Protein AF-A0A537MV10-F1 (afdb_monomer_lite)

Sequence (84 aa):
MSLVIQPVSPHIGAEVIGADLSQPVGDNLFRELHQAWVDADGLLVVRDQQITPEQQITFSRRFGELASAGDNPVIQKYALPGYP

pLDDT: mean 90.86, std 9.49, range [56.5, 98.19]

Radius of gyration: 14.21 Å; chains: 1; bounding box: 34×31×33 Å

Foldseek 3Di:
DDWDWAAPDPQAEIEIEPDALQDQQDPVNLVVQVVSCVVRVNYYHYPDYDHDPVSVVNSVCVVPDDDDLVNDVVCVVVDDPPHD

Secondary structure (DSSP, 8-state):
---EEEESSSSS-EEEES---SS---HHHHHHHHHHHHHTTT-EEE-S----HHHHHHHHGGGSPPPPTTT-HHHHTTSPTT--

Structure (mmCIF, N/CA/C/O backbone):
data_AF-A0A537MV10-F1
#
_entry.id   AF-A0A537MV10-F1
#
loop_
_atom_site.group_PDB
_atom_site.id
_atom_site.type_symbol
_atom_site.label_atom_id
_atom_site.label_alt_id
_atom_site.label_comp_id
_atom_site.label_asym_id
_atom_site.label_entity_id
_atom_site.label_seq_id
_atom_site.pdbx_PDB_ins_code
_atom_site.Cartn_x
_atom_site.Cartn_y
_atom_site.Cartn_z
_atom_site.occupancy
_atom_site.B_iso_or_equiv
_atom_site.auth_seq_id
_atom_site.auth_comp_id
_atom_site.a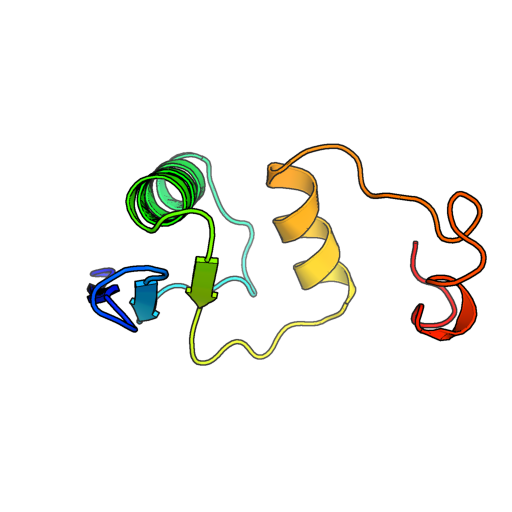uth_asym_id
_atom_site.auth_atom_id
_atom_site.pdbx_PDB_model_num
ATOM 1 N N . MET A 1 1 ? -13.216 13.096 -3.507 1.00 56.50 1 MET A N 1
ATOM 2 C CA . MET A 1 1 ? -13.157 11.640 -3.273 1.00 56.50 1 MET A CA 1
ATOM 3 C C . MET A 1 1 ? -12.963 11.440 -1.783 1.00 56.50 1 MET A C 1
ATOM 5 O O . MET A 1 1 ? -12.079 12.089 -1.242 1.00 56.50 1 MET A O 1
ATOM 9 N N . SER A 1 2 ? -13.813 10.662 -1.117 1.00 79.12 2 SER A N 1
ATOM 10 C CA . SER A 1 2 ? -13.651 10.345 0.307 1.00 79.12 2 SER A CA 1
ATOM 11 C C . SER A 1 2 ? -12.948 9.001 0.440 1.00 79.12 2 SER A C 1
ATOM 13 O O . SER A 1 2 ? -13.452 8.004 -0.077 1.00 79.12 2 SER A O 1
ATOM 15 N N . LEU A 1 3 ? -11.807 8.984 1.119 1.00 90.81 3 LEU A N 1
ATOM 16 C CA . LEU A 1 3 ? -11.152 7.755 1.546 1.00 90.81 3 LEU A CA 1
ATOM 17 C C . LEU A 1 3 ? -11.891 7.202 2.760 1.00 90.81 3 LEU A C 1
ATOM 19 O O . LEU A 1 3 ? -12.288 7.952 3.652 1.00 90.81 3 LEU A O 1
ATOM 23 N N . VAL A 1 4 ? -12.094 5.890 2.777 1.00 96.38 4 VAL A N 1
ATOM 24 C CA . VAL A 1 4 ? -12.645 5.176 3.929 1.00 96.38 4 VAL A CA 1
ATOM 25 C C . VAL A 1 4 ? -11.573 4.228 4.436 1.00 96.38 4 VAL A C 1
ATOM 27 O O . VAL A 1 4 ? -11.077 3.406 3.668 1.00 96.38 4 VAL A O 1
ATOM 30 N N . ILE A 1 5 ? -11.222 4.358 5.715 1.00 96.81 5 ILE A N 1
ATOM 31 C CA . ILE A 1 5 ? -10.212 3.539 6.390 1.00 96.81 5 ILE A CA 1
ATOM 32 C C . ILE A 1 5 ? -10.904 2.787 7.527 1.00 96.81 5 ILE A C 1
ATOM 34 O O . ILE A 1 5 ? -11.552 3.412 8.368 1.00 96.81 5 ILE A O 1
ATOM 38 N N . GLN A 1 6 ? -10.804 1.458 7.538 1.00 97.12 6 GLN A N 1
ATOM 39 C CA . GLN A 1 6 ? -11.464 0.602 8.532 1.00 97.12 6 GLN A CA 1
ATOM 40 C C . GLN A 1 6 ? -10.508 -0.479 9.041 1.00 97.12 6 GLN A C 1
ATOM 42 O O . GLN A 1 6 ? -9.742 -1.014 8.244 1.00 97.12 6 GLN A O 1
ATOM 47 N N . PRO A 1 7 ? -10.530 -0.832 10.337 1.00 97.38 7 PRO A N 1
ATOM 48 C CA . PRO A 1 7 ? -9.691 -1.909 10.854 1.00 97.38 7 PRO A CA 1
ATOM 49 C C . PRO A 1 7 ? -10.090 -3.258 10.239 1.00 97.38 7 PRO A C 1
ATOM 51 O O . PRO A 1 7 ? -11.275 -3.583 10.177 1.00 97.38 7 PRO A O 1
ATOM 54 N N . VAL A 1 8 ? -9.108 -4.070 9.831 1.00 97.19 8 VAL A N 1
ATOM 55 C CA . VAL A 1 8 ? -9.366 -5.444 9.338 1.00 97.19 8 VAL A CA 1
ATOM 56 C C . VAL A 1 8 ? -9.396 -6.469 10.469 1.00 97.19 8 VAL A C 1
ATOM 58 O O . VAL A 1 8 ? -9.954 -7.554 10.317 1.00 97.19 8 VAL A O 1
ATOM 61 N N . SER A 1 9 ? -8.791 -6.141 11.612 1.00 95.50 9 SER A N 1
ATOM 62 C CA . SER A 1 9 ? -8.824 -6.952 12.824 1.00 95.50 9 SER A CA 1
ATOM 63 C C . SER A 1 9 ? -8.670 -6.074 14.074 1.00 95.50 9 SER A C 1
ATOM 65 O O . SER A 1 9 ? -8.285 -4.912 13.952 1.00 95.50 9 SER A O 1
ATOM 67 N N . PRO A 1 10 ? -8.924 -6.603 15.286 1.00 93.62 10 PRO A N 1
ATOM 68 C CA . PRO A 1 10 ? -8.782 -5.824 16.517 1.00 93.62 10 PRO A CA 1
ATOM 69 C C . PRO A 1 10 ? -7.347 -5.399 16.868 1.00 93.62 10 PRO A C 1
ATOM 71 O O . PRO A 1 10 ? -7.188 -4.527 17.714 1.00 93.62 10 PRO A O 1
ATOM 74 N N . HIS A 1 11 ? -6.323 -6.039 16.288 1.00 93.00 11 HIS A N 1
ATOM 75 C CA . HIS A 1 11 ? -4.925 -5.875 16.723 1.00 93.00 11 HIS A CA 1
ATOM 76 C C . HIS A 1 11 ? -3.953 -5.505 15.606 1.00 93.00 11 HIS A C 1
ATOM 78 O O . HIS A 1 11 ? -2.810 -5.182 15.894 1.00 93.00 11 HIS A O 1
ATOM 84 N N . ILE A 1 12 ? -4.349 -5.669 14.346 1.00 97.00 12 ILE A N 1
ATOM 85 C CA . ILE A 1 12 ? -3.480 -5.366 13.216 1.00 97.00 12 ILE A CA 1
ATOM 86 C C . ILE A 1 12 ? -4.302 -5.080 11.970 1.00 97.00 12 ILE A C 1
ATOM 88 O O . ILE A 1 12 ? -5.238 -5.807 11.618 1.00 97.00 12 ILE A O 1
ATOM 92 N N . GLY A 1 13 ? -3.869 -4.047 11.273 1.00 97.62 13 GLY A N 1
ATOM 93 C CA . GLY A 1 13 ? -4.227 -3.754 9.911 1.00 97.62 13 GLY A CA 1
ATOM 94 C C . GLY A 1 13 ? -5.482 -2.924 9.717 1.00 97.62 13 GLY A C 1
ATOM 95 O O . GLY A 1 13 ? -6.450 -2.995 10.475 1.00 97.62 13 GLY A O 1
ATOM 96 N N . ALA A 1 14 ? -5.469 -2.180 8.618 1.00 98.19 14 ALA A N 1
ATOM 97 C CA . ALA A 1 14 ? -6.606 -1.429 8.122 1.00 98.19 14 ALA A CA 1
ATOM 98 C C . ALA A 1 14 ? -6.788 -1.664 6.622 1.00 98.19 14 ALA A C 1
ATOM 100 O O . ALA A 1 14 ? -5.827 -1.895 5.888 1.00 98.19 14 ALA A O 1
ATOM 101 N N . GLU A 1 15 ? -8.029 -1.610 6.158 1.00 98.00 15 GLU A N 1
ATOM 102 C CA . GLU A 1 15 ? -8.356 -1.559 4.745 1.00 98.00 15 GLU A CA 1
ATOM 103 C C . GLU A 1 15 ? -8.704 -0.138 4.320 1.00 98.00 15 GLU A C 1
ATOM 105 O O . GLU A 1 15 ? -9.301 0.625 5.078 1.00 98.00 15 GLU A O 1
ATOM 110 N N . VAL A 1 16 ? -8.322 0.200 3.091 1.00 97.81 16 VAL A N 1
ATOM 111 C CA . VAL A 1 16 ? -8.574 1.489 2.454 1.00 97.81 16 VAL A CA 1
ATOM 112 C C . VAL A 1 16 ? -9.444 1.276 1.228 1.00 97.81 16 VAL A C 1
ATOM 114 O O . VAL A 1 16 ? -9.098 0.501 0.331 1.00 97.81 16 VAL A O 1
ATOM 117 N N . ILE A 1 17 ? -10.554 2.008 1.176 1.00 96.94 17 ILE A N 1
ATOM 118 C CA . ILE A 1 17 ? -11.519 2.001 0.076 1.00 96.94 17 ILE A CA 1
ATOM 119 C C . ILE A 1 17 ? -11.567 3.402 -0.544 1.00 96.94 17 ILE A C 1
ATOM 121 O O . ILE A 1 17 ? -11.603 4.410 0.165 1.00 96.94 17 ILE A O 1
ATOM 125 N N . GLY A 1 18 ? -11.579 3.462 -1.878 1.00 93.88 18 GLY A N 1
ATOM 126 C CA . GLY A 1 18 ? -11.662 4.714 -2.640 1.00 93.88 18 GLY A CA 1
ATOM 127 C C . GLY A 1 18 ? -10.317 5.359 -2.989 1.00 93.88 18 GLY A C 1
ATOM 128 O O . GLY A 1 18 ? -10.309 6.436 -3.585 1.00 93.88 18 GLY A O 1
ATOM 129 N N . ALA A 1 19 ? -9.195 4.713 -2.653 1.00 94.88 19 ALA A N 1
ATOM 130 C CA . ALA A 1 19 ? -7.879 5.076 -3.176 1.00 94.88 19 ALA A CA 1
ATOM 131 C C . ALA A 1 19 ? -7.676 4.487 -4.582 1.00 94.88 19 ALA A C 1
ATOM 133 O O . ALA A 1 19 ? -8.065 3.350 -4.841 1.00 94.88 19 ALA A O 1
ATOM 134 N N . ASP A 1 20 ? -7.023 5.238 -5.466 1.00 94.38 20 ASP A N 1
ATOM 135 C CA . ASP A 1 20 ? -6.616 4.774 -6.795 1.00 94.38 20 ASP A CA 1
ATOM 136 C C . ASP A 1 20 ? -5.092 4.877 -6.921 1.00 94.38 20 ASP A C 1
ATOM 138 O O . ASP A 1 20 ? -4.540 5.974 -7.012 1.00 94.38 20 ASP A O 1
ATOM 142 N N . LEU A 1 21 ? -4.413 3.727 -6.888 1.00 96.19 21 LEU A N 1
ATOM 143 C CA . LEU A 1 21 ? -2.960 3.624 -7.034 1.00 96.19 21 LEU A CA 1
ATOM 144 C C . LEU A 1 21 ? -2.531 3.450 -8.499 1.00 96.19 21 LEU A C 1
ATOM 146 O O . LEU A 1 21 ? -1.336 3.361 -8.776 1.00 96.19 21 LEU A O 1
ATOM 150 N N . SER A 1 22 ? -3.475 3.401 -9.449 1.00 95.12 22 SER A N 1
ATOM 151 C CA . SER A 1 22 ? -3.153 3.397 -10.882 1.00 95.12 22 SER A CA 1
ATOM 152 C C . SER A 1 22 ? -2.649 4.766 -11.360 1.00 95.12 22 SER A C 1
ATOM 154 O O . SER A 1 22 ? -1.988 4.871 -12.396 1.00 95.12 22 SER A O 1
ATOM 156 N N . GLN A 1 23 ? -2.923 5.823 -10.594 1.00 91.75 23 GLN A N 1
ATOM 157 C CA . GLN A 1 23 ? -2.451 7.179 -10.850 1.00 91.75 23 GLN A CA 1
ATOM 158 C C . GLN A 1 23 ? -1.264 7.540 -9.94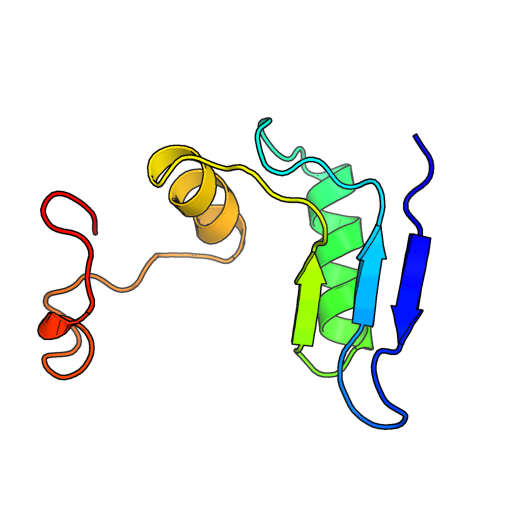7 1.00 91.75 23 GLN A C 1
ATOM 160 O O . GLN A 1 23 ? -1.116 6.978 -8.858 1.00 91.75 23 GLN A O 1
ATOM 165 N N . PRO A 1 24 ? -0.421 8.513 -10.345 1.00 92.56 24 PRO A N 1
ATOM 166 C CA . PRO A 1 24 ? 0.619 9.038 -9.470 1.00 92.56 24 PRO A CA 1
ATOM 167 C C . PRO A 1 24 ? 0.047 9.519 -8.128 1.00 92.56 24 PRO A C 1
ATOM 169 O O . PRO A 1 24 ? -0.740 10.465 -8.063 1.00 92.56 24 PRO A O 1
ATOM 172 N N . VAL A 1 25 ? 0.476 8.876 -7.042 1.00 95.06 25 VAL A N 1
ATOM 173 C CA . VAL A 1 25 ? 0.054 9.215 -5.680 1.00 95.06 25 VAL A CA 1
ATOM 174 C C . VAL A 1 25 ? 0.811 10.456 -5.207 1.00 95.06 25 VAL A C 1
ATOM 176 O O . VAL A 1 25 ? 1.997 10.397 -4.879 1.00 95.06 25 VAL A O 1
ATOM 179 N N . GLY A 1 26 ? 0.116 11.594 -5.173 1.00 95.19 26 GLY A N 1
ATOM 180 C CA . GLY A 1 26 ? 0.656 12.850 -4.649 1.00 95.19 26 GLY A CA 1
ATOM 181 C C . GLY A 1 26 ? 0.891 12.821 -3.133 1.00 95.19 26 GLY A C 1
ATOM 182 O O . GLY A 1 26 ? 0.362 11.972 -2.414 1.00 95.19 26 GLY A O 1
ATOM 183 N N . ASP A 1 27 ? 1.646 13.796 -2.626 1.00 96.88 27 ASP A N 1
ATOM 184 C CA . ASP A 1 27 ? 2.108 13.815 -1.229 1.00 96.88 27 ASP A CA 1
ATOM 185 C C . ASP A 1 27 ? 0.987 13.791 -0.188 1.00 96.88 27 ASP A C 1
ATOM 187 O O . ASP A 1 27 ? 1.152 13.186 0.867 1.00 96.88 27 ASP A O 1
ATOM 191 N N . ASN A 1 28 ? -0.153 14.423 -0.473 1.00 95.06 28 ASN A N 1
ATOM 192 C CA . ASN A 1 28 ? -1.278 14.447 0.461 1.00 95.06 28 ASN A CA 1
ATOM 193 C C . ASN A 1 28 ? -1.905 13.063 0.629 1.00 95.06 28 ASN A C 1
ATOM 195 O O . ASN A 1 28 ? -2.049 12.605 1.758 1.00 95.06 28 ASN A O 1
ATOM 199 N N . LEU A 1 29 ? -2.194 12.386 -0.486 1.00 94.44 29 LEU A N 1
ATOM 200 C CA . LEU A 1 29 ? -2.734 11.030 -0.464 1.00 94.44 29 LEU A CA 1
ATOM 201 C C . LEU A 1 29 ? -1.724 10.057 0.149 1.00 94.44 29 LEU A C 1
ATOM 203 O O . LEU A 1 29 ? -2.087 9.244 0.991 1.00 94.44 29 LEU A O 1
ATOM 207 N N . PHE A 1 30 ? -0.444 10.169 -0.218 1.00 97.06 30 PHE A N 1
ATOM 208 C CA . PHE A 1 30 ? 0.586 9.313 0.361 1.00 97.06 30 PHE A CA 1
ATOM 209 C C . PHE A 1 30 ? 0.692 9.488 1.878 1.00 97.06 30 PHE A C 1
ATOM 211 O O . PHE A 1 30 ? 0.780 8.497 2.593 1.00 97.06 30 PHE A O 1
ATOM 218 N N . ARG A 1 31 ? 0.661 10.728 2.380 1.00 96.81 31 ARG A N 1
ATOM 219 C CA . ARG A 1 31 ? 0.723 11.007 3.821 1.00 96.81 31 ARG A CA 1
ATOM 220 C C . ARG A 1 31 ? -0.460 10.391 4.565 1.00 96.81 31 ARG A C 1
ATOM 222 O O . ARG A 1 31 ? -0.258 9.828 5.633 1.00 96.81 31 ARG A O 1
ATOM 229 N N . GLU A 1 32 ? -1.658 10.471 3.994 1.00 96.00 32 GLU A N 1
ATOM 230 C CA . GLU A 1 32 ? -2.867 9.868 4.563 1.00 96.00 32 GLU A CA 1
ATOM 231 C C . GLU A 1 32 ? -2.772 8.334 4.608 1.00 96.00 32 GLU A C 1
ATOM 233 O O . GLU A 1 32 ? -2.979 7.740 5.663 1.00 96.00 32 GLU A O 1
ATOM 238 N N . LEU A 1 33 ? -2.356 7.695 3.507 1.00 96.88 33 LEU A N 1
ATOM 239 C CA . LEU A 1 33 ? -2.150 6.241 3.446 1.00 96.88 33 LEU A CA 1
ATOM 240 C C . LEU A 1 33 ? -1.034 5.769 4.388 1.00 96.88 33 LEU A C 1
ATOM 242 O O . LEU A 1 33 ? -1.177 4.754 5.064 1.00 96.88 33 LEU A O 1
ATOM 246 N N . HIS A 1 34 ? 0.079 6.499 4.441 1.00 97.31 34 HIS A N 1
ATOM 247 C CA . HIS A 1 34 ? 1.209 6.166 5.299 1.00 97.31 34 HIS A CA 1
ATOM 248 C C . HIS A 1 34 ? 0.844 6.297 6.781 1.00 97.31 34 HIS A C 1
ATOM 250 O O . HIS A 1 34 ? 1.205 5.431 7.571 1.00 97.31 34 HIS A O 1
ATOM 256 N N . GLN A 1 35 ? 0.102 7.341 7.166 1.00 97.00 35 GLN A N 1
ATOM 257 C CA . GLN A 1 35 ? -0.383 7.476 8.540 1.00 97.00 35 GLN A CA 1
ATOM 258 C C . GLN A 1 35 ? -1.341 6.335 8.896 1.00 97.00 35 GLN A C 1
ATOM 260 O O . GLN A 1 35 ? -1.159 5.701 9.929 1.00 97.00 35 GLN A O 1
ATOM 265 N N . ALA A 1 36 ? -2.281 6.003 8.005 1.00 96.50 36 ALA A N 1
ATOM 266 C CA . ALA A 1 36 ? -3.188 4.874 8.199 1.00 96.50 36 ALA A CA 1
ATOM 267 C C . ALA A 1 36 ? -2.443 3.542 8.382 1.00 96.50 36 ALA A C 1
ATOM 269 O O . ALA A 1 36 ? -2.850 2.713 9.185 1.00 96.50 36 ALA A O 1
ATOM 270 N N . TRP A 1 37 ? -1.342 3.337 7.655 1.00 97.44 37 TRP A N 1
ATOM 271 C CA . TRP A 1 37 ? -0.491 2.155 7.794 1.00 97.44 37 TRP A CA 1
ATOM 272 C C . TRP A 1 37 ? 0.222 2.093 9.151 1.00 97.44 37 TRP A C 1
ATOM 274 O O . TRP A 1 37 ? 0.265 1.028 9.767 1.00 97.44 37 TRP A O 1
ATOM 284 N N . VAL A 1 38 ? 0.749 3.226 9.627 1.00 97.00 38 VAL A N 1
ATOM 285 C CA . VAL A 1 38 ? 1.396 3.337 10.945 1.00 97.00 38 VAL A CA 1
ATOM 286 C C . VAL A 1 38 ? 0.388 3.107 12.072 1.00 97.00 38 VAL A C 1
ATOM 288 O O . VAL A 1 38 ? 0.666 2.330 12.980 1.00 97.00 38 VAL A O 1
ATOM 291 N N . ASP A 1 39 ? -0.789 3.728 11.987 1.00 96.44 39 ASP A N 1
ATOM 292 C CA . ASP A 1 39 ? -1.857 3.606 12.989 1.00 96.44 39 ASP A CA 1
ATOM 293 C C . ASP A 1 39 ? -2.456 2.191 13.043 1.00 96.44 39 ASP A C 1
ATOM 295 O O . ASP A 1 39 ? -3.070 1.812 14.037 1.00 96.44 39 ASP A O 1
ATOM 299 N N . ALA A 1 40 ? -2.278 1.413 11.974 1.00 96.88 40 ALA A N 1
ATOM 300 C CA . ALA A 1 40 ? -2.792 0.059 11.821 1.00 96.88 40 ALA A CA 1
ATOM 301 C C . ALA A 1 40 ? -1.732 -1.034 12.046 1.00 96.88 40 ALA A C 1
ATOM 303 O O . ALA A 1 40 ? -1.848 -2.132 11.494 1.00 96.88 40 ALA A O 1
ATOM 304 N N . ASP A 1 41 ? -0.680 -0.744 12.811 1.00 96.69 41 ASP A N 1
ATOM 305 C CA . ASP A 1 41 ? 0.372 -1.704 13.174 1.00 96.69 41 ASP A CA 1
ATOM 306 C C . ASP A 1 41 ? 1.071 -2.352 11.962 1.00 96.69 41 ASP A C 1
ATOM 308 O O . ASP A 1 41 ? 1.486 -3.513 11.985 1.00 96.69 41 ASP A O 1
ATOM 312 N N . GLY A 1 42 ? 1.223 -1.594 10.873 1.00 95.81 42 GLY A N 1
ATOM 313 C CA . GLY A 1 42 ? 2.059 -1.996 9.745 1.00 95.81 42 GLY A CA 1
ATOM 314 C C . GLY A 1 42 ? 1.380 -2.892 8.705 1.00 95.81 42 GLY A C 1
ATOM 315 O O . GLY A 1 42 ? 2.070 -3.429 7.832 1.00 95.81 42 GLY A O 1
ATOM 316 N N . LEU A 1 43 ? 0.049 -3.023 8.716 1.00 97.38 43 LEU A N 1
ATOM 317 C CA . LEU A 1 43 ? -0.700 -3.691 7.6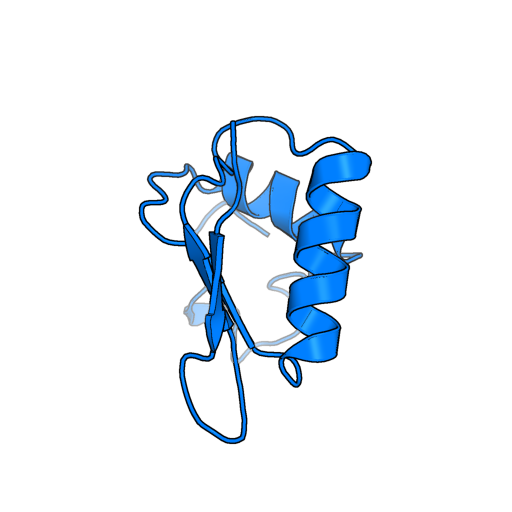44 1.00 97.38 43 LEU A CA 1
ATOM 318 C C . LEU A 1 43 ? -1.725 -2.742 7.011 1.00 97.38 43 LEU A C 1
ATOM 320 O O . LEU A 1 43 ? -2.612 -2.220 7.677 1.00 97.38 43 LEU A O 1
ATOM 324 N N . LEU A 1 44 ? -1.637 -2.544 5.696 1.00 97.69 44 LEU A N 1
ATOM 325 C CA . LEU A 1 44 ? -2.613 -1.757 4.944 1.00 97.69 44 LEU A CA 1
ATOM 326 C C . LEU A 1 44 ? -3.098 -2.548 3.727 1.00 97.69 44 LEU A C 1
ATOM 328 O O . LEU A 1 44 ? -2.292 -3.000 2.915 1.00 97.69 44 LEU A O 1
ATOM 332 N N . VAL A 1 45 ? -4.413 -2.706 3.591 1.00 97.62 45 VAL A N 1
ATOM 333 C CA . VAL A 1 45 ? -5.059 -3.379 2.458 1.00 97.62 45 VAL A CA 1
ATOM 334 C C . VAL A 1 45 ? -5.747 -2.329 1.595 1.00 97.62 45 VAL A C 1
ATOM 336 O O . VAL A 1 45 ? -6.823 -1.853 1.936 1.00 97.62 45 VAL A O 1
ATOM 339 N N . VAL A 1 46 ? -5.157 -1.968 0.457 1.00 97.00 46 VAL A N 1
ATOM 340 C CA . VAL A 1 46 ? -5.802 -1.051 -0.495 1.00 97.00 46 VAL A CA 1
ATOM 341 C C . VAL A 1 46 ? -6.651 -1.867 -1.470 1.00 97.00 46 VAL A C 1
ATOM 343 O O . VAL A 1 46 ? -6.122 -2.678 -2.230 1.00 97.00 46 VAL A O 1
ATOM 346 N N . ARG A 1 47 ? -7.976 -1.708 -1.404 1.00 95.94 47 ARG A N 1
ATOM 347 C CA . ARG A 1 47 ? -8.938 -2.526 -2.163 1.00 95.94 47 ARG A CA 1
ATOM 348 C C . ARG A 1 47 ? -9.034 -2.095 -3.628 1.00 95.94 47 ARG A C 1
ATOM 350 O O . ARG A 1 47 ? -8.705 -0.964 -3.970 1.00 95.94 47 ARG A O 1
ATOM 357 N N . ASP A 1 48 ? -9.499 -3.013 -4.475 1.00 95.56 48 ASP A N 1
ATOM 358 C CA . ASP A 1 48 ? -9.902 -2.768 -5.871 1.00 95.56 48 ASP A CA 1
ATOM 359 C C . ASP A 1 48 ? -8.816 -2.204 -6.802 1.00 95.56 48 ASP A C 1
ATOM 361 O O . ASP A 1 48 ? -9.096 -1.459 -7.740 1.00 95.56 48 ASP A O 1
ATOM 365 N N . GLN A 1 49 ? -7.559 -2.594 -6.576 1.00 96.69 49 GLN A N 1
ATOM 366 C CA . GLN A 1 49 ? -6.437 -2.159 -7.406 1.00 96.69 49 GLN A CA 1
ATOM 367 C C . GLN A 1 49 ? -6.237 -3.083 -8.611 1.00 96.69 49 GLN A C 1
ATOM 369 O O . GLN A 1 49 ? -5.884 -4.253 -8.468 1.00 96.69 49 GLN A O 1
ATOM 374 N N . GLN A 1 50 ? -6.408 -2.528 -9.809 1.00 95.94 50 GLN A N 1
ATOM 375 C CA . GLN A 1 50 ? -5.946 -3.119 -11.065 1.00 95.94 50 GLN A CA 1
ATOM 376 C C . GLN A 1 50 ? -4.780 -2.275 -11.579 1.00 95.94 50 GLN A C 1
ATOM 378 O O . GLN A 1 50 ? -4.987 -1.265 -12.248 1.00 95.94 50 GLN A O 1
ATOM 383 N N . ILE A 1 51 ? -3.556 -2.657 -11.212 1.00 96.25 51 ILE A N 1
ATOM 384 C CA . ILE A 1 51 ? -2.343 -1.890 -11.514 1.00 96.25 51 ILE A CA 1
ATOM 385 C C . ILE A 1 51 ? -1.331 -2.727 -12.295 1.00 96.25 51 ILE A C 1
ATOM 387 O O . ILE A 1 51 ? -1.223 -3.940 -12.120 1.00 96.25 51 ILE A O 1
ATOM 391 N N . THR A 1 52 ? -0.587 -2.055 -13.164 1.00 96.12 52 THR A N 1
ATOM 392 C CA . THR A 1 52 ? 0.582 -2.596 -13.863 1.00 96.12 52 THR A CA 1
ATOM 393 C C . THR A 1 52 ? 1.768 -2.746 -12.902 1.00 96.12 52 THR A C 1
ATOM 395 O O . THR A 1 52 ? 1.823 -2.047 -11.880 1.00 96.12 52 THR A O 1
ATOM 398 N N . PRO A 1 53 ? 2.753 -3.607 -13.215 1.00 94.25 53 PRO A N 1
ATOM 399 C CA . PRO A 1 53 ? 3.984 -3.700 -12.432 1.00 94.25 53 PRO A CA 1
ATOM 400 C C . PRO A 1 53 ? 4.704 -2.352 -12.274 1.00 94.25 53 PRO A C 1
ATOM 402 O O . PRO A 1 53 ? 5.207 -2.038 -11.198 1.00 94.25 53 PRO A O 1
ATOM 405 N N . GLU A 1 54 ? 4.711 -1.515 -13.313 1.00 94.12 54 GLU A N 1
ATOM 406 C CA . GLU A 1 54 ? 5.309 -0.179 -13.281 1.00 94.12 54 GLU A CA 1
ATOM 407 C C . GLU A 1 54 ? 4.595 0.734 -12.281 1.00 94.12 54 GLU A C 1
ATOM 409 O O . GLU A 1 54 ? 5.254 1.406 -11.490 1.00 94.12 54 GLU A O 1
ATOM 414 N N . GLN A 1 55 ? 3.258 0.724 -12.264 1.00 96.25 55 GLN A N 1
ATOM 415 C CA . GLN A 1 55 ? 2.467 1.484 -11.290 1.00 96.25 55 GLN A CA 1
ATOM 416 C C . GLN A 1 55 ? 2.729 1.002 -9.858 1.00 96.25 55 GLN A C 1
ATOM 418 O O . GLN A 1 55 ? 2.919 1.827 -8.962 1.00 96.25 55 GLN A O 1
ATOM 423 N N . GLN A 1 56 ? 2.819 -0.316 -9.646 1.00 94.94 56 GLN A N 1
ATOM 424 C CA . GLN A 1 56 ? 3.178 -0.879 -8.344 1.00 94.94 56 GLN A CA 1
ATOM 425 C C . GLN A 1 56 ? 4.563 -0.395 -7.894 1.00 94.94 56 GLN A C 1
ATOM 427 O O . GLN A 1 56 ? 4.705 0.101 -6.779 1.00 94.94 56 GLN A O 1
ATOM 432 N N . ILE A 1 57 ? 5.566 -0.456 -8.773 1.00 93.38 57 ILE A N 1
ATOM 433 C CA . ILE A 1 57 ? 6.927 0.036 -8.509 1.00 93.38 57 ILE A CA 1
ATOM 434 C C . ILE A 1 57 ? 6.917 1.529 -8.175 1.00 93.38 57 ILE A C 1
ATOM 436 O O . ILE A 1 57 ? 7.550 1.946 -7.203 1.00 93.38 57 ILE A O 1
ATOM 440 N N . THR A 1 58 ? 6.207 2.344 -8.958 1.00 95.38 58 THR A N 1
ATOM 441 C CA . THR A 1 58 ? 6.097 3.789 -8.732 1.00 95.38 58 THR A CA 1
ATOM 442 C C . THR A 1 58 ? 5.508 4.097 -7.359 1.00 95.38 58 THR A C 1
ATOM 444 O O . THR A 1 58 ? 6.049 4.948 -6.651 1.00 95.38 58 THR A O 1
ATOM 447 N N . PHE A 1 59 ? 4.450 3.395 -6.950 1.00 96.31 59 PHE A N 1
ATOM 448 C CA . PHE A 1 59 ? 3.873 3.554 -5.618 1.00 96.31 59 PHE A CA 1
ATOM 449 C C . PHE A 1 59 ? 4.828 3.071 -4.517 1.00 96.31 59 PHE A C 1
ATOM 451 O O . PHE A 1 59 ? 5.079 3.808 -3.565 1.00 96.31 59 PHE A O 1
ATOM 458 N N . SER A 1 60 ? 5.422 1.882 -4.652 1.00 94.50 60 SER A N 1
ATOM 459 C CA . SER A 1 60 ? 6.315 1.306 -3.638 1.00 94.50 60 SER A CA 1
ATOM 460 C C . SER A 1 60 ? 7.557 2.161 -3.372 1.00 94.50 60 SER A C 1
ATOM 462 O O . SER A 1 60 ? 7.988 2.265 -2.227 1.00 94.50 60 SER A O 1
ATOM 464 N N . ARG A 1 61 ? 8.089 2.862 -4.383 1.00 95.00 61 ARG A N 1
ATOM 465 C CA . ARG A 1 61 ? 9.219 3.800 -4.214 1.00 95.00 61 ARG A CA 1
ATOM 466 C C . ARG A 1 61 ? 8.925 4.970 -3.277 1.00 95.00 61 ARG A C 1
ATOM 468 O O . ARG A 1 61 ? 9.854 5.610 -2.793 1.00 95.00 61 ARG A O 1
ATOM 475 N N . ARG A 1 62 ? 7.653 5.259 -2.991 1.00 95.88 62 ARG A N 1
ATOM 476 C CA . ARG A 1 62 ? 7.272 6.275 -2.001 1.00 95.88 62 ARG A CA 1
ATOM 477 C C . ARG A 1 62 ? 7.659 5.874 -0.572 1.00 95.88 62 ARG A C 1
ATOM 479 O O . ARG A 1 62 ? 7.803 6.755 0.267 1.00 95.88 62 ARG A O 1
ATOM 486 N N . PHE A 1 63 ?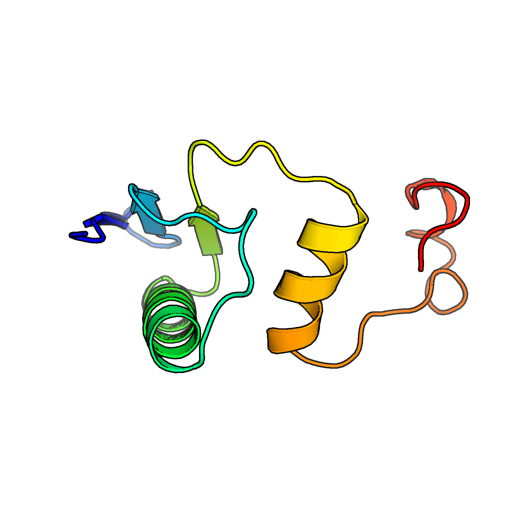 7.854 4.579 -0.311 1.00 94.69 63 PHE A N 1
ATOM 487 C CA . PHE A 1 63 ? 8.289 4.050 0.986 1.00 94.69 63 PHE A CA 1
ATOM 488 C C . PHE A 1 63 ? 9.816 3.979 1.136 1.00 94.69 63 PHE A C 1
ATOM 490 O O . PHE A 1 63 ? 10.304 3.757 2.240 1.00 94.69 63 PHE A O 1
ATOM 497 N N . GLY A 1 64 ? 10.572 4.179 0.053 1.00 92.94 64 GLY A N 1
ATOM 498 C CA . GLY A 1 64 ? 12.030 4.130 0.061 1.00 92.94 64 GLY A CA 1
ATOM 499 C C . GLY A 1 64 ? 12.608 3.409 -1.152 1.00 92.94 64 GLY A C 1
ATOM 500 O O . GLY A 1 64 ? 11.948 3.213 -2.175 1.00 92.94 64 GLY A O 1
ATOM 501 N N . GLU A 1 65 ? 13.876 3.028 -1.035 1.00 92.06 65 GLU A N 1
ATOM 502 C CA . GLU A 1 65 ? 14.561 2.239 -2.055 1.00 92.06 65 GLU A CA 1
ATOM 503 C C . GLU A 1 65 ? 13.960 0.830 -2.132 1.00 92.06 65 GLU A C 1
ATOM 505 O O . GLU A 1 65 ? 13.669 0.201 -1.114 1.00 92.06 65 GLU A O 1
ATOM 510 N N . LEU A 1 66 ? 13.752 0.336 -3.354 1.00 88.25 66 LEU A N 1
ATOM 511 C CA . LEU A 1 66 ? 13.301 -1.038 -3.561 1.00 88.25 66 LEU A CA 1
ATOM 512 C C . LEU A 1 66 ? 14.485 -1.984 -3.382 1.00 88.25 66 LEU A C 1
ATOM 514 O O . LEU A 1 66 ? 15.569 -1.708 -3.897 1.00 88.25 66 LEU A O 1
ATOM 518 N N . ALA A 1 67 ? 14.254 -3.110 -2.709 1.00 78.62 67 ALA A N 1
ATOM 519 C CA . ALA A 1 67 ? 15.207 -4.212 -2.697 1.00 78.62 67 ALA A CA 1
ATOM 520 C C . ALA A 1 67 ? 15.445 -4.685 -4.135 1.00 78.62 67 ALA A C 1
ATOM 522 O O . ALA A 1 67 ? 14.481 -4.844 -4.885 1.00 78.62 67 ALA A O 1
ATOM 523 N N . SER A 1 68 ? 16.700 -4.906 -4.523 1.00 70.81 68 SER A N 1
ATOM 524 C CA . SER A 1 68 ? 16.981 -5.488 -5.829 1.00 70.81 68 SER A CA 1
ATOM 525 C C . SER A 1 68 ? 16.858 -7.008 -5.753 1.00 70.81 68 SER A C 1
ATOM 527 O O . SER A 1 68 ? 17.223 -7.631 -4.752 1.00 70.81 68 SER A O 1
ATOM 529 N N . ALA A 1 69 ? 16.396 -7.640 -6.832 1.00 62.66 69 ALA A N 1
ATOM 530 C CA . ALA A 1 69 ? 16.355 -9.098 -6.946 1.00 62.66 69 ALA A CA 1
ATOM 531 C C . ALA A 1 69 ? 17.712 -9.795 -6.677 1.00 62.66 69 ALA A C 1
ATOM 533 O O . ALA A 1 69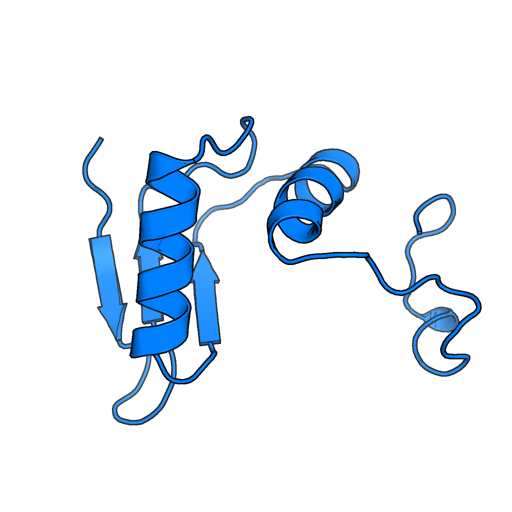 ? 17.736 -10.993 -6.397 1.00 62.66 69 ALA A O 1
ATOM 534 N N . GLY A 1 70 ? 18.839 -9.072 -6.744 1.00 62.72 70 GLY A N 1
ATOM 535 C CA . GLY A 1 70 ? 20.170 -9.583 -6.401 1.00 62.72 70 GLY A CA 1
ATOM 536 C C . GLY A 1 70 ? 20.472 -9.639 -4.898 1.00 62.72 70 GLY A C 1
ATOM 537 O O . GLY A 1 70 ? 21.348 -10.399 -4.491 1.00 62.72 70 GLY A O 1
ATOM 538 N N . ASP A 1 71 ? 19.739 -8.890 -4.071 1.00 69.88 71 ASP A N 1
ATOM 539 C CA . ASP A 1 71 ? 20.042 -8.732 -2.641 1.00 69.88 71 ASP A CA 1
ATOM 540 C C . ASP A 1 71 ? 19.503 -9.886 -1.783 1.00 69.88 71 ASP A C 1
ATOM 542 O O . ASP A 1 71 ? 19.945 -10.089 -0.650 1.00 69.88 71 ASP A O 1
ATOM 546 N N . ASN A 1 72 ? 18.551 -10.670 -2.306 1.00 71.19 72 ASN A N 1
ATOM 547 C CA . ASN A 1 72 ? 17.982 -11.809 -1.593 1.00 71.19 72 ASN A CA 1
ATOM 548 C C . ASN A 1 72 ? 17.666 -12.993 -2.533 1.00 71.19 72 ASN A C 1
ATOM 550 O O . ASN A 1 72 ? 16.639 -12.978 -3.223 1.00 71.19 72 ASN A O 1
ATOM 554 N N . PRO A 1 73 ? 18.465 -14.080 -2.506 1.00 73.88 73 PRO A N 1
ATOM 555 C CA . PRO A 1 73 ? 18.275 -15.232 -3.391 1.00 73.88 73 PRO A CA 1
ATOM 556 C C . PRO A 1 73 ? 16.961 -15.990 -3.136 1.00 73.88 73 PRO A C 1
ATOM 558 O O . PRO A 1 73 ? 16.493 -16.730 -4.001 1.00 73.88 73 PRO A O 1
ATOM 561 N N . VAL A 1 74 ? 16.331 -15.810 -1.967 1.00 78.50 74 VAL A N 1
ATOM 562 C CA . VAL A 1 74 ? 15.022 -16.411 -1.665 1.00 78.50 74 VAL A CA 1
ATOM 563 C C . VAL A 1 74 ? 13.901 -15.694 -2.416 1.00 78.50 74 VAL A C 1
ATOM 565 O O . VAL A 1 74 ? 12.955 -16.351 -2.852 1.00 78.50 74 VAL A O 1
ATOM 568 N N . ILE A 1 75 ? 14.010 -14.373 -2.585 1.00 74.81 75 ILE A N 1
ATOM 569 C CA . ILE A 1 75 ? 12.992 -13.539 -3.242 1.00 74.81 75 ILE A CA 1
ATOM 570 C C . ILE A 1 75 ? 13.167 -13.569 -4.762 1.00 74.81 75 ILE A C 1
ATOM 572 O O . ILE A 1 75 ? 12.174 -13.558 -5.484 1.00 74.81 75 ILE A O 1
ATOM 576 N N . GLN A 1 76 ? 14.403 -13.712 -5.250 1.00 75.12 76 GLN A N 1
ATOM 577 C CA . GLN A 1 76 ? 14.733 -13.686 -6.678 1.00 75.12 76 GLN A CA 1
ATOM 578 C C . GLN A 1 76 ? 13.871 -14.630 -7.537 1.00 75.12 76 GLN A C 1
ATOM 580 O O . GLN A 1 76 ? 13.457 -14.265 -8.632 1.00 75.12 76 GLN A O 1
ATOM 585 N N . LYS A 1 77 ? 13.543 -15.830 -7.039 1.00 81.44 77 LYS A N 1
ATOM 586 C CA . LYS A 1 77 ? 12.699 -16.805 -7.762 1.00 81.44 77 LYS A CA 1
ATOM 587 C C . LYS A 1 77 ? 11.216 -16.419 -7.866 1.00 81.44 77 LYS A C 1
ATOM 589 O O . LYS A 1 77 ? 10.491 -17.049 -8.629 1.00 81.44 77 LYS A O 1
ATOM 594 N N . TYR A 1 78 ? 10.763 -15.446 -7.077 1.00 82.19 78 TYR A N 1
A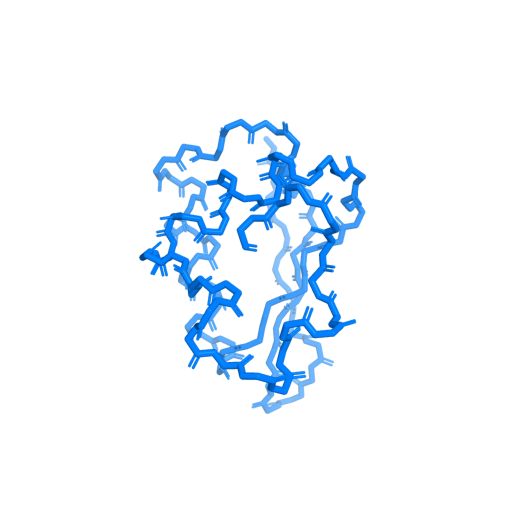TOM 595 C CA . TYR A 1 78 ? 9.395 -14.920 -7.092 1.00 82.19 78 TYR A CA 1
ATOM 596 C C . TYR A 1 78 ? 9.302 -13.553 -7.778 1.00 82.19 78 TYR A C 1
ATOM 598 O O . TYR A 1 78 ? 8.198 -13.036 -7.941 1.00 82.19 78 TYR A O 1
ATOM 606 N N . ALA A 1 79 ? 10.439 -12.968 -8.165 1.00 82.19 79 ALA A N 1
ATOM 607 C CA . ALA A 1 79 ? 10.474 -11.701 -8.873 1.00 82.19 79 ALA A CA 1
ATOM 608 C C . ALA A 1 79 ? 9.902 -11.862 -10.287 1.00 82.19 79 ALA A C 1
ATOM 610 O O . ALA A 1 79 ? 10.128 -12.870 -10.965 1.00 82.19 79 ALA A O 1
ATOM 611 N N . LEU A 1 80 ? 9.160 -10.853 -10.740 1.00 85.19 80 LEU A N 1
ATOM 612 C CA . LEU A 1 80 ? 8.645 -10.819 -12.102 1.00 85.19 80 LEU A CA 1
ATOM 613 C C . LEU A 1 80 ? 9.817 -10.557 -13.071 1.00 85.19 80 LEU A C 1
ATOM 615 O O . LEU A 1 80 ? 10.532 -9.570 -12.888 1.00 85.19 80 LEU A O 1
ATOM 619 N N . PRO A 1 81 ? 10.045 -11.394 -14.103 1.00 84.12 81 PRO A N 1
ATOM 620 C CA . PRO A 1 81 ? 11.154 -11.185 -15.030 1.00 84.12 81 PRO A CA 1
ATOM 621 C C . PRO A 1 81 ? 11.100 -9.808 -15.699 1.00 84.12 81 PRO A C 1
ATOM 623 O O . PRO A 1 81 ? 10.059 -9.409 -16.215 1.00 84.12 81 PRO A O 1
ATOM 626 N N . GLY A 1 82 ? 12.232 -9.101 -15.718 1.00 83.94 82 GLY A N 1
ATOM 627 C CA . GLY A 1 82 ? 12.334 -7.752 -16.291 1.00 83.94 82 GLY A CA 1
ATOM 628 C C . GLY A 1 82 ? 11.986 -6.613 -15.326 1.00 83.94 82 GLY A C 1
ATOM 629 O O . GLY A 1 82 ? 12.088 -5.453 -15.717 1.00 83.94 82 GLY A O 1
ATOM 630 N N . TYR A 1 83 ? 11.639 -6.930 -14.078 1.00 81.75 83 TYR A N 1
ATOM 631 C CA . TYR A 1 83 ? 11.333 -5.967 -13.022 1.00 81.75 83 TYR A CA 1
ATOM 632 C C . TYR A 1 83 ? 12.326 -6.102 -11.851 1.00 81.75 83 TYR A C 1
ATOM 634 O O . TYR A 1 83 ? 12.933 -7.167 -11.706 1.00 81.75 83 TYR A O 1
ATOM 642 N N . PRO A 1 84 ? 12.566 -5.014 -11.090 1.00 76.62 84 PRO A N 1
ATOM 643 C CA . PRO A 1 84 ? 13.525 -4.986 -9.984 1.00 76.62 84 PRO A CA 1
ATOM 644 C C . PRO A 1 84 ? 13.201 -5.968 -8.855 1.00 76.62 84 PRO A C 1
ATOM 646 O O . PRO A 1 84 ? 12.001 -6.251 -8.633 1.00 76.62 84 PRO A O 1
#